Protein AF-A0A955X3J0-F1 (afdb_monomer)

Radius of gyration: 15.9 Å; Cα contacts (8 Å, |Δi|>4): 119; chains: 1; bounding box: 40×22×48 Å

Foldseek 3Di:
DDPLLVVLLVLLVVLLVVLLVLLCCQQPVVVVSCVVQVHDPDDSVVSNVSSVVSNVLSVVQNCCCVPPVFRVSVLVVLVVLLVVLVVVVVVDPGDPVSVVSNVVSVVSNVSNVVSGDDDDPDD

Mean predicted aligned error: 4.31 Å

Nearest PDB structures (foldseek):
  8qb8-assembly1_A  TM=3.572E-01  e=8.938E+00  Saccharomyces cerevisiae
  9k1d-assembly1_R  TM=2.359E-01  e=3.077E+00  Homo sapiens

pLDDT: mean 93.01, std 9.11, range [52.91, 98.56]

Structure (mmC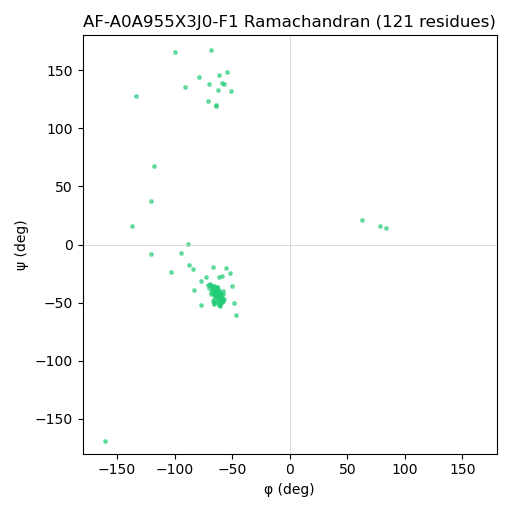IF, N/CA/C/O backbone):
data_AF-A0A955X3J0-F1
#
_entry.id   AF-A0A955X3J0-F1
#
loop_
_atom_site.group_PDB
_atom_site.id
_atom_site.type_symbol
_atom_site.label_atom_id
_atom_site.label_alt_id
_atom_site.label_comp_id
_atom_site.label_asym_id
_atom_site.label_entity_id
_atom_site.label_seq_id
_atom_site.pdbx_PDB_ins_code
_atom_site.Cartn_x
_atom_site.Cartn_y
_atom_site.Cartn_z
_atom_site.occupancy
_atom_site.B_iso_or_equiv
_atom_site.auth_seq_id
_atom_site.auth_comp_id
_atom_site.auth_asym_id
_atom_site.auth_atom_id
_atom_site.pdbx_PDB_model_num
ATOM 1 N N . MET A 1 1 ? -14.068 7.808 25.013 1.00 52.91 1 MET A N 1
ATOM 2 C CA . MET A 1 1 ? -13.523 7.457 23.679 1.00 52.91 1 MET A CA 1
ATOM 3 C C . MET A 1 1 ? -12.033 7.752 23.655 1.00 52.91 1 MET A C 1
ATOM 5 O O . MET A 1 1 ? -11.653 8.905 23.828 1.00 52.91 1 MET A O 1
ATOM 9 N N . GLY A 1 2 ? -11.196 6.717 23.538 1.00 66.88 2 GLY A N 1
ATOM 10 C CA . GLY A 1 2 ? -9.738 6.857 23.574 1.00 66.88 2 GLY A CA 1
ATOM 11 C C . GLY A 1 2 ? -9.219 7.734 22.433 1.00 66.88 2 GLY A C 1
ATOM 12 O O . GLY A 1 2 ? -9.776 7.730 21.337 1.00 66.88 2 GLY A O 1
ATOM 13 N N . ARG A 1 3 ? -8.147 8.489 22.695 1.00 66.88 3 ARG A N 1
ATOM 14 C CA . ARG A 1 3 ? -7.542 9.477 21.780 1.00 66.88 3 ARG A CA 1
ATOM 15 C C . ARG A 1 3 ? -7.235 8.909 20.375 1.00 66.88 3 ARG A C 1
ATOM 17 O O . ARG A 1 3 ? -7.238 9.666 19.412 1.00 66.88 3 ARG A O 1
ATOM 24 N N . PHE A 1 4 ? -7.051 7.591 20.264 1.00 77.88 4 PHE A N 1
ATOM 25 C CA . PHE A 1 4 ? -6.720 6.867 19.033 1.00 77.88 4 PHE A CA 1
ATOM 26 C C . PHE A 1 4 ? -7.913 6.499 18.141 1.00 77.88 4 PHE A C 1
ATOM 28 O O . PHE A 1 4 ? -7.718 6.324 16.944 1.00 77.88 4 PHE A O 1
ATOM 35 N N . GLU A 1 5 ? -9.146 6.439 18.659 1.00 79.88 5 GLU A N 1
ATOM 36 C CA . GLU A 1 5 ? -10.299 5.973 17.864 1.00 79.88 5 GLU A CA 1
ATOM 37 C C . GLU A 1 5 ? -10.575 6.895 16.669 1.00 79.88 5 GLU A C 1
ATOM 39 O O . GLU A 1 5 ? -10.847 6.448 15.557 1.00 79.88 5 GLU A O 1
ATOM 44 N N . ARG A 1 6 ? -10.399 8.206 16.880 1.00 86.94 6 ARG A N 1
ATOM 45 C CA . ARG A 1 6 ? -10.552 9.229 15.836 1.00 86.94 6 ARG A CA 1
ATOM 46 C C . ARG A 1 6 ? -9.490 9.140 14.737 1.00 86.94 6 ARG A C 1
ATOM 48 O O . ARG A 1 6 ? -9.714 9.672 13.657 1.00 86.94 6 ARG A O 1
ATOM 55 N N . LEU A 1 7 ? -8.358 8.483 14.996 1.00 93.75 7 LEU A N 1
ATOM 56 C CA . LEU A 1 7 ? -7.255 8.358 14.039 1.00 93.75 7 LEU A CA 1
ATOM 57 C C . LEU A 1 7 ? -7.414 7.155 13.105 1.00 93.75 7 LEU A C 1
ATOM 59 O O . LEU A 1 7 ? -6.790 7.124 12.051 1.00 93.75 7 LEU A O 1
ATOM 63 N N . ARG A 1 8 ? -8.267 6.185 13.448 1.00 94.69 8 ARG A N 1
ATOM 64 C CA . ARG A 1 8 ? -8.385 4.918 12.711 1.00 94.69 8 ARG A CA 1
ATOM 65 C C . ARG A 1 8 ? -8.916 5.120 11.301 1.00 94.69 8 ARG A C 1
ATOM 67 O O . ARG A 1 8 ? -8.288 4.694 10.342 1.00 94.69 8 ARG A O 1
ATOM 74 N N . ARG A 1 9 ? -10.038 5.831 11.172 1.00 95.56 9 ARG A N 1
ATOM 75 C CA . ARG A 1 9 ? -10.652 6.120 9.872 1.00 95.56 9 ARG A CA 1
ATOM 76 C C . ARG A 1 9 ? -9.745 6.931 8.941 1.00 95.56 9 ARG A C 1
ATOM 78 O O . ARG A 1 9 ? -9.547 6.474 7.819 1.00 95.56 9 ARG A O 1
ATOM 85 N N . PRO A 1 10 ? -9.169 8.083 9.350 1.00 97.31 10 PRO A N 1
ATOM 86 C CA . PRO A 1 10 ? -8.268 8.816 8.466 1.00 97.31 10 PRO A CA 1
ATOM 87 C C . PRO A 1 10 ? -7.016 8.001 8.133 1.00 97.31 10 PRO A C 1
ATOM 89 O O . PRO A 1 10 ? -6.580 8.030 6.990 1.00 97.31 10 PRO A O 1
ATOM 92 N N . PHE A 1 11 ? -6.477 7.218 9.073 1.00 97.75 11 PHE A N 1
ATOM 93 C CA . PHE A 1 11 ? -5.356 6.327 8.788 1.00 97.75 11 PHE A CA 1
ATOM 94 C C . PHE A 1 11 ? -5.712 5.282 7.721 1.00 97.75 11 PHE A C 1
ATOM 96 O O . PHE A 1 11 ? -5.016 5.177 6.714 1.00 97.75 11 PHE A O 1
ATOM 103 N N . VAL A 1 12 ? -6.825 4.563 7.892 1.00 97.69 12 VAL A N 1
ATOM 104 C CA . VAL A 1 12 ? -7.273 3.561 6.918 1.00 97.69 12 VAL A CA 1
ATOM 105 C C . VAL A 1 12 ? -7.547 4.199 5.556 1.00 97.69 12 VAL A C 1
ATOM 107 O O . VAL A 1 12 ? -7.142 3.638 4.543 1.00 97.69 12 VAL A O 1
ATOM 110 N N . ALA A 1 13 ? -8.154 5.389 5.523 1.00 98.12 13 ALA A N 1
ATOM 111 C CA . ALA A 1 13 ? -8.387 6.143 4.291 1.00 98.12 13 ALA A CA 1
ATOM 112 C C . ALA A 1 13 ? -7.081 6.544 3.586 1.00 98.12 13 ALA A C 1
ATOM 114 O O . ALA A 1 13 ? -6.987 6.449 2.366 1.00 98.12 13 ALA A O 1
ATOM 115 N N . LEU A 1 14 ? -6.061 6.975 4.332 1.00 98.38 14 LEU A N 1
ATOM 116 C CA . LEU A 1 14 ? -4.764 7.338 3.759 1.00 98.38 14 LEU A CA 1
ATOM 117 C C . LEU A 1 14 ? -4.045 6.120 3.179 1.00 98.38 14 LEU A C 1
ATOM 119 O O . LEU A 1 14 ? -3.501 6.199 2.079 1.00 98.38 14 LEU A O 1
ATOM 123 N N . VAL A 1 15 ? -4.090 4.983 3.877 1.00 98.38 15 VAL A N 1
ATOM 124 C CA . VAL A 1 15 ? -3.551 3.724 3.352 1.00 98.38 15 VAL A CA 1
ATOM 125 C C . VAL A 1 15 ? -4.332 3.299 2.097 1.00 98.38 15 VAL A C 1
ATOM 127 O O . VAL A 1 15 ? -3.681 2.982 1.099 1.00 98.38 15 VAL A O 1
ATOM 130 N N . ALA A 1 16 ? -5.678 3.404 2.117 1.00 98.31 16 ALA A N 1
ATOM 131 C CA . ALA A 1 16 ? -6.601 3.220 0.972 1.00 98.31 16 ALA A CA 1
ATOM 132 C C . ALA A 1 16 ? -6.124 3.964 -0.248 1.00 98.31 16 ALA A C 1
ATOM 134 O O . ALA A 1 16 ? -5.821 3.370 -1.283 1.00 98.31 16 ALA A O 1
ATOM 135 N N . LEU A 1 17 ? -6.023 5.274 -0.088 1.00 98.38 17 LEU A N 1
ATOM 136 C CA . LEU A 1 17 ? -5.689 6.179 -1.160 1.00 98.38 17 LEU A CA 1
ATOM 137 C C . LEU A 1 17 ? -4.281 5.919 -1.694 1.00 98.38 17 LEU A C 1
ATOM 139 O O . LEU A 1 17 ? -4.086 5.932 -2.904 1.00 98.38 17 LEU A O 1
ATOM 143 N N . HIS A 1 18 ? -3.319 5.629 -0.817 1.00 97.69 18 HIS A N 1
ATOM 144 C CA . HIS A 1 18 ? -1.967 5.274 -1.229 1.00 97.69 18 HIS A CA 1
ATOM 145 C C . HIS A 1 18 ? -1.950 4.004 -2.094 1.00 97.69 18 HIS A C 1
ATOM 147 O O . HIS A 1 18 ? -1.431 4.034 -3.209 1.00 97.69 18 HIS A O 1
ATOM 153 N N . SER A 1 19 ? -2.547 2.898 -1.627 1.00 98.12 19 SER A N 1
ATOM 154 C CA . SER A 1 19 ? -2.593 1.657 -2.416 1.00 98.12 19 SER A CA 1
ATOM 155 C C . SER A 1 19 ? -3.387 1.832 -3.707 1.00 98.12 19 SER A C 1
ATOM 157 O O . SER A 1 19 ? -2.989 1.296 -4.736 1.00 98.12 19 SER A O 1
ATOM 159 N N . PHE A 1 20 ? -4.467 2.612 -3.678 1.00 97.81 20 PHE A N 1
ATOM 160 C CA . PHE A 1 20 ? -5.249 2.917 -4.869 1.00 97.81 20 PHE A CA 1
ATOM 161 C C . PHE A 1 20 ? -4.434 3.725 -5.885 1.00 97.81 20 PHE A C 1
ATOM 163 O O . PHE A 1 20 ? -4.427 3.389 -7.063 1.00 97.81 20 PHE A O 1
ATOM 170 N N . GLY A 1 21 ? -3.685 4.737 -5.434 1.00 97.81 21 GLY A N 1
ATOM 171 C CA . GLY A 1 21 ? -2.800 5.542 -6.277 1.00 97.81 21 GLY A CA 1
ATOM 172 C C . GLY A 1 21 ? -1.706 4.712 -6.950 1.00 97.81 21 GLY A C 1
ATOM 173 O O . GLY A 1 21 ? -1.511 4.832 -8.158 1.00 97.81 21 GLY A O 1
ATOM 174 N N . VAL A 1 22 ? -1.056 3.810 -6.204 1.00 97.31 22 VAL A N 1
ATOM 175 C CA . VAL A 1 22 ? -0.093 2.846 -6.772 1.00 97.31 22 VAL A CA 1
ATOM 176 C C . VAL A 1 22 ? -0.777 1.940 -7.799 1.00 97.31 22 VAL A C 1
ATOM 178 O O . VAL A 1 22 ? -0.264 1.758 -8.902 1.00 97.31 22 VAL A O 1
ATOM 181 N N . GLY A 1 23 ? -1.968 1.425 -7.479 1.00 97.75 23 GLY A N 1
ATOM 182 C CA . GLY A 1 23 ? -2.756 0.597 -8.389 1.00 97.75 23 GLY A CA 1
ATOM 183 C C . GLY A 1 23 ? -3.093 1.304 -9.703 1.00 97.75 23 GLY A C 1
ATOM 184 O O . GLY A 1 23 ? -2.839 0.763 -10.778 1.00 97.75 23 GLY A O 1
ATOM 185 N N . LEU A 1 24 ? -3.595 2.540 -9.632 1.00 98.00 24 LEU A N 1
ATOM 186 C CA . LEU A 1 24 ? -3.904 3.355 -10.808 1.00 98.00 24 LEU A CA 1
ATOM 187 C C . LEU A 1 24 ? -2.659 3.640 -11.650 1.00 98.00 24 LEU A C 1
ATOM 189 O O . LEU A 1 24 ? -2.720 3.524 -12.874 1.00 98.00 24 LEU A O 1
ATOM 193 N N . ALA A 1 25 ? -1.535 3.976 -11.011 1.00 96.38 25 ALA A N 1
ATOM 194 C CA . ALA A 1 25 ? -0.280 4.211 -11.712 1.00 96.38 25 ALA A CA 1
ATOM 195 C C . ALA A 1 25 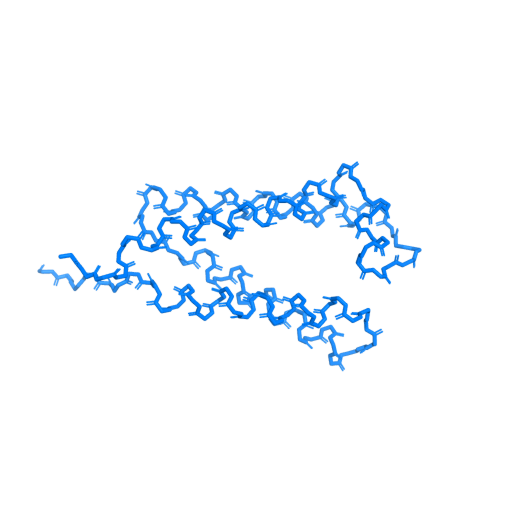? 0.174 2.962 -12.479 1.00 96.38 25 ALA A C 1
ATOM 197 O O . ALA A 1 25 ? 0.509 3.052 -13.654 1.00 96.38 25 ALA A O 1
ATOM 198 N N . LEU A 1 26 ? 0.117 1.782 -11.862 1.00 96.44 26 LEU A N 1
ATOM 199 C CA . LEU A 1 26 ? 0.528 0.536 -12.509 1.00 96.44 26 LEU A CA 1
ATOM 200 C C . LEU A 1 26 ? -0.434 0.078 -13.618 1.00 96.44 26 LEU A C 1
ATOM 202 O O . LEU A 1 26 ? 0.018 -0.453 -14.635 1.00 96.44 26 LEU A O 1
ATOM 206 N N . VAL A 1 27 ? -1.743 0.301 -13.465 1.00 97.44 27 VAL A N 1
ATOM 207 C CA . VAL A 1 27 ? -2.752 -0.085 -14.470 1.00 97.44 27 VAL A CA 1
ATOM 208 C C . VAL A 1 27 ? -2.772 0.875 -15.659 1.00 97.44 27 VAL A C 1
ATOM 210 O O . VAL A 1 27 ? -2.704 0.430 -16.805 1.00 97.44 27 VAL A O 1
ATOM 213 N N . PHE A 1 28 ? -2.877 2.180 -15.400 1.00 96.81 28 PHE A N 1
ATOM 214 C CA . PHE A 1 28 ? -3.164 3.188 -16.428 1.00 96.81 28 PHE A CA 1
ATOM 215 C C . PHE A 1 28 ? -1.937 3.988 -16.863 1.00 96.81 28 PHE A C 1
ATOM 217 O O . PHE A 1 28 ? -1.904 4.487 -17.984 1.00 96.81 28 PHE A O 1
ATOM 224 N N . ALA A 1 29 ? -0.915 4.081 -16.013 1.00 95.56 29 ALA A N 1
ATOM 225 C CA . ALA A 1 29 ? 0.333 4.784 -16.296 1.00 95.56 29 ALA A CA 1
ATOM 226 C C . ALA A 1 29 ? 1.541 3.834 -16.214 1.00 95.56 29 ALA A C 1
ATOM 228 O O . ALA A 1 29 ? 2.599 4.226 -15.731 1.00 95.56 29 ALA A O 1
ATOM 229 N N . THR A 1 30 ? 1.388 2.580 -16.670 1.00 94.69 30 THR A N 1
ATOM 230 C CA . THR A 1 30 ? 2.335 1.474 -16.424 1.00 94.69 30 THR A CA 1
ATOM 231 C C . THR A 1 30 ? 3.792 1.849 -16.700 1.00 94.69 30 THR A C 1
ATOM 233 O O . THR A 1 30 ? 4.637 1.658 -15.834 1.00 94.69 30 THR A O 1
ATOM 236 N N . SER A 1 31 ? 4.092 2.428 -17.869 1.00 93.19 31 SER A N 1
ATOM 237 C CA . SER A 1 31 ? 5.462 2.811 -18.244 1.00 93.19 31 SER A CA 1
ATOM 238 C C . SER A 1 31 ? 6.049 3.863 -17.304 1.00 93.19 31 SER A C 1
ATOM 240 O O . SER A 1 31 ? 7.206 3.762 -16.910 1.00 93.19 31 SER A O 1
ATOM 242 N N . TRP A 1 32 ? 5.243 4.852 -16.910 1.00 94.06 32 TRP A N 1
ATOM 243 C CA . TRP A 1 32 ? 5.653 5.860 -15.937 1.00 94.06 32 TRP A CA 1
ATOM 244 C C . TRP A 1 32 ? 5.819 5.253 -14.540 1.00 94.06 32 TRP A C 1
ATOM 246 O O . TRP A 1 32 ? 6.806 5.540 -13.874 1.00 94.06 32 TRP A O 1
ATOM 256 N N . GLY A 1 33 ? 4.895 4.389 -14.111 1.00 92.25 33 GLY A N 1
ATOM 257 C CA . GLY A 1 33 ? 4.934 3.737 -12.802 1.00 92.25 33 GLY A CA 1
ATOM 258 C C . GLY A 1 33 ? 6.149 2.825 -12.635 1.00 92.25 33 GLY A C 1
ATOM 259 O O . GLY A 1 33 ? 6.797 2.862 -11.592 1.00 92.25 33 GLY A O 1
ATOM 260 N N . LEU A 1 34 ? 6.500 2.064 -13.676 1.00 93.38 34 LEU A N 1
ATOM 261 C CA . LEU A 1 34 ? 7.723 1.260 -13.711 1.00 93.38 34 LEU A CA 1
ATOM 262 C C . LEU A 1 34 ? 8.972 2.148 -13.673 1.00 93.38 34 LEU A C 1
ATOM 264 O O . LEU A 1 34 ? 9.819 1.962 -12.803 1.00 93.38 34 LEU A O 1
ATOM 268 N N . ALA A 1 35 ? 9.046 3.178 -14.522 1.00 93.00 35 ALA A N 1
ATOM 269 C CA . ALA A 1 35 ? 10.188 4.093 -14.541 1.00 93.00 35 ALA A CA 1
ATOM 270 C C . ALA A 1 35 ? 10.377 4.828 -13.201 1.00 93.00 35 ALA A C 1
ATOM 272 O O . ALA A 1 35 ? 11.496 4.931 -12.703 1.00 93.00 35 ALA A O 1
ATOM 273 N N . PHE A 1 36 ? 9.287 5.288 -12.580 1.00 92.56 36 PHE A N 1
ATOM 274 C CA . PHE A 1 36 ? 9.301 5.869 -11.235 1.00 92.56 36 PHE A CA 1
ATOM 275 C C . PHE A 1 36 ? 9.790 4.854 -10.195 1.00 92.56 36 PHE A C 1
ATOM 277 O O . PHE A 1 36 ? 10.594 5.195 -9.333 1.00 92.56 36 PHE A O 1
ATOM 284 N N . GLY A 1 37 ? 9.347 3.601 -10.337 1.00 90.81 37 GLY A N 1
ATOM 285 C CA . GLY A 1 37 ? 9.807 2.413 -9.619 1.00 90.81 37 GLY A CA 1
ATOM 286 C C . GLY A 1 37 ? 11.313 2.129 -9.711 1.00 90.81 37 GLY A C 1
ATOM 287 O O . GLY A 1 37 ? 11.844 1.406 -8.870 1.00 90.81 37 GLY A O 1
ATOM 288 N N . GLY A 1 38 ? 11.995 2.691 -10.714 1.00 93.00 38 GLY A N 1
ATOM 289 C CA . GLY A 1 38 ? 13.370 2.349 -11.085 1.00 93.00 38 GLY A CA 1
ATOM 290 C C . GLY A 1 38 ? 13.482 1.047 -11.885 1.00 93.00 38 GLY A C 1
ATOM 291 O O . GLY A 1 38 ? 14.566 0.481 -11.979 1.00 93.00 38 GLY A O 1
ATOM 292 N N . PHE A 1 39 ? 12.364 0.571 -12.425 1.00 91.31 39 PHE A N 1
ATOM 293 C CA . PHE A 1 39 ? 12.229 -0.656 -13.200 1.00 91.31 39 PHE A CA 1
ATOM 294 C C . PHE A 1 39 ? 12.425 -0.359 -14.704 1.00 91.31 39 PHE A C 1
ATOM 296 O O . PHE A 1 39 ? 11.934 0.656 -15.214 1.00 91.31 39 PHE A O 1
ATOM 303 N N . THR A 1 40 ? 13.191 -1.209 -15.399 1.00 87.19 40 THR A N 1
ATOM 304 C CA . THR A 1 40 ? 13.440 -1.138 -16.848 1.00 87.19 40 THR A CA 1
ATOM 305 C C . THR A 1 40 ? 13.284 -2.502 -17.526 1.00 87.19 40 THR A C 1
ATOM 307 O O . THR A 1 40 ? 13.983 -3.452 -17.179 1.00 87.19 40 THR A O 1
ATOM 310 N N . GLY A 1 41 ? 12.470 -2.572 -18.585 1.00 79.88 41 GLY A N 1
ATOM 311 C CA . GLY A 1 41 ? 12.319 -3.784 -19.403 1.00 79.88 41 GLY A CA 1
ATOM 312 C C . GLY A 1 41 ? 11.323 -4.811 -18.856 1.00 79.88 41 GLY A C 1
ATOM 313 O O . GLY A 1 41 ? 11.322 -5.954 -19.303 1.00 79.88 41 GLY A O 1
ATOM 314 N N . GLU A 1 42 ? 10.481 -4.431 -17.898 1.00 79.81 42 GLU A N 1
ATOM 315 C CA . GLU A 1 42 ? 9.496 -5.316 -17.286 1.00 79.81 42 GLU A CA 1
ATOM 316 C C . GLU A 1 42 ? 8.267 -5.509 -18.168 1.00 79.81 42 GLU A C 1
ATOM 318 O O . GLU A 1 42 ? 7.757 -4.587 -18.811 1.00 79.81 42 GLU A O 1
ATOM 323 N N . GLU A 1 43 ? 7.739 -6.727 -18.113 1.00 87.62 43 GLU A N 1
ATOM 324 C CA . GLU A 1 43 ? 6.537 -7.124 -18.826 1.00 87.62 43 GLU A CA 1
ATOM 325 C C . GLU A 1 43 ? 5.301 -6.343 -18.331 1.00 87.62 43 GLU A C 1
ATOM 327 O O . GLU A 1 43 ? 4.896 -6.481 -17.165 1.00 87.62 43 GLU A O 1
ATOM 332 N N . PRO A 1 44 ? 4.627 -5.565 -19.205 1.00 90.00 44 PRO A N 1
ATOM 333 C CA . PRO A 1 44 ? 3.503 -4.713 -18.811 1.00 90.00 44 PRO A CA 1
ATOM 334 C C . PRO A 1 44 ? 2.336 -5.473 -18.176 1.00 90.00 44 PRO A C 1
ATOM 336 O O . PRO A 1 44 ? 1.587 -4.902 -17.381 1.00 90.00 44 PRO A O 1
ATOM 339 N N . PHE A 1 45 ? 2.162 -6.752 -18.523 1.00 93.69 45 PHE A N 1
ATOM 340 C CA . PHE A 1 45 ? 1.103 -7.594 -17.971 1.00 93.69 45 PHE A CA 1
ATOM 341 C C . PHE A 1 45 ? 1.218 -7.732 -16.448 1.00 93.69 45 PHE A C 1
ATOM 343 O O . PHE A 1 45 ? 0.250 -7.443 -15.746 1.00 93.69 45 PHE A O 1
ATOM 350 N N . PHE A 1 46 ? 2.395 -8.100 -15.927 1.00 93.19 46 PHE A N 1
ATOM 351 C CA . PHE A 1 46 ? 2.587 -8.305 -14.487 1.00 93.19 46 PHE A CA 1
ATOM 352 C C . PHE A 1 46 ? 2.481 -6.998 -13.706 1.00 93.19 46 PHE A C 1
ATOM 354 O O . PHE A 1 46 ? 1.886 -6.973 -12.629 1.00 93.19 46 PHE A O 1
ATOM 361 N N . ALA A 1 47 ? 2.979 -5.897 -14.271 1.00 94.31 47 ALA A N 1
ATOM 362 C CA . ALA A 1 47 ? 2.827 -4.576 -13.674 1.00 94.31 47 ALA A CA 1
ATOM 363 C C . ALA A 1 47 ? 1.343 -4.196 -13.535 1.00 94.31 47 ALA A C 1
ATOM 365 O O . ALA A 1 47 ? 0.880 -3.869 -12.442 1.00 94.31 47 ALA A O 1
ATOM 366 N N . ARG A 1 48 ? 0.558 -4.325 -14.614 1.00 97.06 48 ARG A N 1
ATOM 367 C CA . ARG A 1 48 ? -0.889 -4.055 -14.586 1.00 97.06 48 ARG A CA 1
ATOM 368 C C . ARG A 1 48 ? -1.635 -5.008 -13.657 1.00 97.06 48 ARG A C 1
ATOM 370 O O . ARG A 1 48 ? -2.517 -4.563 -12.930 1.00 97.06 48 ARG A O 1
ATOM 377 N N . GLN A 1 49 ? -1.269 -6.289 -13.640 1.00 97.38 49 GLN A N 1
ATOM 378 C CA . GLN A 1 49 ? -1.837 -7.282 -12.729 1.00 97.38 49 GLN A CA 1
ATOM 379 C C . GLN A 1 49 ? -1.584 -6.901 -11.263 1.00 97.38 49 GLN A C 1
ATOM 381 O O . GLN A 1 49 ? -2.521 -6.890 -10.464 1.00 97.38 49 GLN A O 1
ATOM 386 N N . GLY A 1 50 ? -0.349 -6.528 -10.916 1.00 95.88 50 GLY A N 1
ATOM 387 C CA . GLY A 1 50 ? -0.007 -5.995 -9.596 1.00 95.88 50 GLY A CA 1
ATOM 388 C C . GLY A 1 50 ? -0.823 -4.747 -9.257 1.00 95.88 50 GLY A C 1
ATOM 389 O O . GLY A 1 50 ? -1.345 -4.622 -8.150 1.00 95.88 50 GLY A O 1
ATOM 390 N N . GLY A 1 51 ? -1.033 -3.869 -10.239 1.00 97.69 51 GLY A N 1
ATOM 391 C CA . GLY A 1 51 ? -1.901 -2.707 -10.098 1.00 97.69 51 GLY A CA 1
ATOM 392 C C . GLY A 1 51 ? -3.358 -3.062 -9.778 1.00 97.69 51 GLY A C 1
ATOM 393 O O . GLY A 1 51 ? -3.930 -2.510 -8.840 1.00 97.69 51 GLY A O 1
ATOM 394 N N . VAL A 1 52 ? -3.947 -4.034 -10.483 1.00 98.38 52 VAL A N 1
ATOM 395 C CA . VAL A 1 52 ? -5.301 -4.541 -10.185 1.00 98.38 52 VAL A CA 1
ATOM 396 C C . VAL A 1 52 ? -5.372 -5.116 -8.770 1.00 98.38 52 VAL A C 1
ATOM 398 O O . VAL A 1 52 ? -6.316 -4.814 -8.039 1.00 98.38 52 VAL A O 1
ATOM 401 N N . PHE A 1 53 ? -4.364 -5.881 -8.338 1.00 98.00 53 PHE A N 1
ATOM 402 C CA . PHE A 1 53 ? -4.309 -6.378 -6.962 1.00 98.00 53 PHE A CA 1
ATOM 403 C C . PHE A 1 53 ? -4.271 -5.244 -5.938 1.00 98.00 53 PHE A C 1
ATOM 405 O O . PHE A 1 53 ? -5.007 -5.311 -4.956 1.00 98.00 53 PHE A O 1
ATOM 412 N N . HIS A 1 54 ? -3.504 -4.179 -6.184 1.00 98.25 54 HIS A N 1
ATOM 413 C CA . HIS A 1 54 ? -3.485 -2.990 -5.330 1.00 98.25 54 HIS A CA 1
ATOM 414 C C . HIS A 1 54 ? -4.870 -2.339 -5.183 1.00 98.25 54 HIS A C 1
ATOM 416 O O . HIS A 1 54 ? -5.265 -1.993 -4.068 1.00 98.25 54 HIS A O 1
ATOM 422 N N . LEU A 1 55 ? -5.636 -2.223 -6.274 1.00 98.50 55 LEU A N 1
ATOM 423 C CA . LEU A 1 55 ? -7.006 -1.692 -6.242 1.00 98.50 55 LEU A CA 1
ATOM 424 C C . LEU A 1 55 ? -7.955 -2.601 -5.444 1.00 98.50 55 LEU A C 1
ATOM 426 O O . LEU A 1 55 ? -8.779 -2.118 -4.661 1.00 98.50 55 LEU A O 1
ATOM 430 N N . LEU A 1 56 ? -7.822 -3.921 -5.610 1.00 98.56 56 LEU A N 1
ATOM 431 C CA . LEU A 1 56 ? -8.631 -4.906 -4.891 1.00 98.56 56 LEU A CA 1
ATOM 432 C C . LEU A 1 56 ? -8.346 -4.879 -3.389 1.00 98.56 56 LEU A C 1
ATOM 434 O O . LEU A 1 56 ? -9.283 -4.763 -2.598 1.00 98.56 56 LEU A O 1
ATOM 438 N N . VAL A 1 57 ? -7.074 -4.930 -2.979 1.00 98.00 57 VAL A N 1
ATOM 439 C CA . VAL A 1 57 ? -6.727 -4.901 -1.549 1.00 98.00 57 VAL A CA 1
ATOM 440 C C . VAL A 1 57 ? -7.095 -3.566 -0.910 1.00 98.00 57 VAL A C 1
ATOM 442 O O . VAL A 1 57 ? -7.578 -3.569 0.221 1.00 98.00 57 VAL A O 1
ATOM 445 N N . ALA A 1 58 ? -6.955 -2.452 -1.644 1.00 98.31 58 ALA A N 1
ATOM 446 C CA . ALA A 1 58 ? -7.376 -1.131 -1.185 1.00 98.31 58 ALA A CA 1
ATOM 447 C C . ALA A 1 58 ? -8.866 -1.085 -0.847 1.00 98.31 58 ALA A C 1
ATOM 449 O O . ALA A 1 58 ? -9.278 -0.617 0.216 1.00 98.31 58 ALA A O 1
ATOM 450 N N . THR A 1 59 ? -9.668 -1.646 -1.746 1.00 98.44 59 THR A N 1
ATOM 451 C CA . THR A 1 59 ? -11.111 -1.766 -1.560 1.00 98.44 59 THR A CA 1
ATOM 452 C C . THR A 1 59 ? -11.438 -2.690 -0.389 1.00 98.44 59 THR A C 1
ATOM 454 O O . THR A 1 59 ? -12.282 -2.357 0.440 1.00 98.44 59 THR A O 1
ATOM 457 N N . ALA A 1 60 ? -10.752 -3.829 -0.283 1.00 98.19 60 ALA A N 1
ATOM 458 C CA . ALA A 1 60 ? -11.029 -4.843 0.725 1.00 98.19 60 ALA A CA 1
ATOM 459 C C . ALA A 1 60 ? -10.834 -4.329 2.158 1.00 98.19 60 ALA A C 1
ATOM 461 O O . ALA A 1 60 ? -11.745 -4.487 2.971 1.00 98.19 60 ALA A O 1
ATOM 462 N N . TYR A 1 61 ? -9.717 -3.663 2.479 1.00 96.81 61 TYR A N 1
ATOM 463 C CA . TYR A 1 61 ? -9.571 -3.123 3.835 1.00 96.81 61 TYR A CA 1
ATOM 464 C C . TYR A 1 61 ? -10.465 -1.905 4.097 1.00 96.81 61 TYR A C 1
ATOM 466 O O . TYR A 1 61 ? -10.864 -1.698 5.241 1.00 96.81 61 TYR A O 1
ATOM 474 N N . TRP A 1 62 ? -10.819 -1.107 3.080 1.00 98.06 62 TRP A N 1
ATOM 475 C CA . TRP A 1 62 ? -11.770 -0.005 3.269 1.00 98.06 62 TRP A CA 1
ATOM 476 C C . TRP A 1 62 ? -13.158 -0.548 3.621 1.00 98.06 62 TRP A C 1
ATOM 478 O O . TRP A 1 62 ? -13.777 -0.113 4.590 1.00 98.06 62 TRP A O 1
ATOM 488 N N . VAL A 1 63 ? -13.615 -1.559 2.877 1.00 98.38 63 VAL A N 1
ATOM 489 C CA . VAL A 1 63 ? -14.889 -2.241 3.124 1.00 98.38 63 VAL A CA 1
ATOM 490 C C . VAL A 1 63 ? -14.882 -2.969 4.468 1.00 98.38 63 VAL A C 1
ATOM 492 O O . VAL A 1 63 ? -15.866 -2.872 5.200 1.00 98.38 63 VAL A O 1
ATOM 495 N N . GLU A 1 64 ? -13.798 -3.669 4.820 1.00 97.31 64 GLU A N 1
ATOM 496 C CA . GLU A 1 64 ? -13.649 -4.306 6.136 1.00 97.31 64 GLU A CA 1
ATOM 497 C C . GLU A 1 64 ? -13.789 -3.275 7.264 1.00 97.31 64 GLU A C 1
ATOM 499 O O . GLU A 1 64 ? -14.526 -3.497 8.230 1.00 97.31 64 GLU A O 1
ATOM 504 N N . PHE A 1 65 ? -13.110 -2.137 7.129 1.00 96.44 65 PHE A N 1
ATOM 505 C CA . PHE A 1 65 ? -13.124 -1.091 8.137 1.00 96.44 65 PHE A CA 1
ATOM 506 C C . PHE A 1 65 ? -14.502 -0.440 8.277 1.00 96.44 65 PHE A C 1
ATOM 508 O O . PHE A 1 65 ? -15.006 -0.335 9.392 1.00 96.44 65 PHE A O 1
ATOM 515 N N . GLU A 1 66 ? -15.146 -0.045 7.179 1.00 96.31 66 GLU A N 1
ATOM 516 C CA . GLU A 1 66 ? -16.455 0.618 7.245 1.00 96.31 66 GLU A CA 1
ATOM 517 C C . GLU A 1 66 ? -17.568 -0.337 7.710 1.00 96.31 66 GLU A C 1
ATOM 519 O O . GLU A 1 66 ? -18.476 0.087 8.422 1.00 96.31 66 GLU A O 1
ATOM 524 N N . ARG A 1 67 ? -17.507 -1.634 7.362 1.00 96.06 67 ARG A N 1
ATOM 525 C CA . ARG A 1 67 ? -18.542 -2.610 7.760 1.00 96.06 67 ARG A CA 1
ATOM 526 C C . ARG A 1 67 ? -18.349 -3.182 9.158 1.00 96.06 67 ARG A C 1
ATOM 528 O O . ARG A 1 67 ? -19.333 -3.416 9.854 1.00 96.06 67 ARG A O 1
ATOM 535 N N . TYR A 1 68 ? -17.108 -3.457 9.550 1.00 94.50 68 TYR A N 1
ATOM 536 C CA . TYR A 1 68 ? -16.812 -4.213 10.771 1.00 94.50 68 TYR A CA 1
ATOM 537 C C . TYR A 1 68 ? -15.963 -3.433 11.774 1.00 94.50 68 TYR A C 1
ATOM 539 O O . TYR A 1 68 ? -15.748 -3.907 12.889 1.00 94.50 68 TYR A O 1
ATOM 547 N N . GLY A 1 69 ? -15.441 -2.261 11.402 1.00 93.19 69 GLY A N 1
ATOM 548 C CA . GLY A 1 69 ? -14.501 -1.512 12.232 1.00 93.19 69 GLY A CA 1
ATOM 549 C C . GLY A 1 69 ? -13.197 -2.269 12.476 1.00 93.19 69 GLY A C 1
ATOM 550 O O . GLY A 1 69 ? -12.516 -1.980 13.460 1.00 93.19 69 GLY A O 1
ATOM 551 N N . ARG A 1 70 ? -12.856 -3.252 11.632 1.00 94.25 70 ARG A N 1
ATOM 552 C CA . ARG A 1 70 ? -11.656 -4.097 11.743 1.00 94.25 70 ARG A CA 1
ATOM 553 C C . ARG A 1 70 ? -10.558 -3.605 10.801 1.00 94.25 70 ARG A C 1
ATOM 555 O O . ARG A 1 70 ? -10.786 -2.738 9.966 1.00 94.25 70 ARG A O 1
ATOM 562 N N . MET A 1 71 ? -9.343 -4.092 11.029 1.00 96.69 71 MET A N 1
ATOM 563 C CA . MET A 1 71 ? -8.145 -3.741 10.253 1.00 96.69 71 MET A CA 1
ATOM 564 C C . MET A 1 71 ? -7.301 -4.991 9.957 1.00 96.69 71 MET A C 1
ATOM 566 O O . MET A 1 71 ? -6.112 -4.880 9.663 1.00 96.69 71 MET A O 1
ATOM 570 N N . ASP A 1 72 ? -7.876 -6.186 10.112 1.00 96.31 72 ASP A N 1
ATOM 571 C CA . ASP A 1 72 ? -7.123 -7.438 10.048 1.00 96.31 72 ASP A CA 1
ATOM 572 C C . ASP A 1 72 ? -6.654 -7.717 8.614 1.00 96.31 72 ASP A C 1
ATOM 574 O O . ASP A 1 72 ? -5.510 -8.129 8.420 1.00 96.31 72 ASP A O 1
ATOM 578 N N . PHE A 1 73 ? -7.473 -7.400 7.605 1.00 97.12 73 PHE A N 1
ATOM 579 C CA . PHE A 1 73 ? -7.080 -7.539 6.205 1.00 97.12 73 PHE A CA 1
ATOM 580 C C . PHE A 1 73 ? -5.943 -6.580 5.828 1.00 97.12 73 PHE A C 1
ATOM 582 O O . PHE A 1 73 ? -4.996 -6.974 5.149 1.00 97.12 73 PHE A O 1
ATOM 589 N N . MET A 1 74 ? -5.989 -5.331 6.308 1.00 97.75 74 MET A N 1
ATOM 590 C CA . MET A 1 74 ? -4.898 -4.367 6.107 1.00 97.75 74 MET A CA 1
ATOM 591 C C . MET A 1 74 ? -3.595 -4.857 6.737 1.00 97.75 74 MET A C 1
ATOM 593 O O . MET A 1 74 ? -2.549 -4.793 6.096 1.00 97.75 74 MET A O 1
ATOM 597 N N . ILE A 1 75 ? -3.659 -5.347 7.977 1.00 98.38 75 ILE A N 1
ATOM 598 C CA . ILE A 1 75 ? -2.497 -5.876 8.698 1.00 98.38 75 ILE A CA 1
ATOM 599 C C . ILE A 1 75 ? -1.902 -7.064 7.938 1.00 98.38 75 ILE A C 1
ATOM 601 O O . ILE A 1 75 ? -0.692 -7.100 7.727 1.00 98.38 75 ILE A O 1
ATOM 605 N N . LEU A 1 76 ? -2.738 -7.997 7.473 1.00 98.31 76 LEU A N 1
ATOM 606 C CA . LEU A 1 7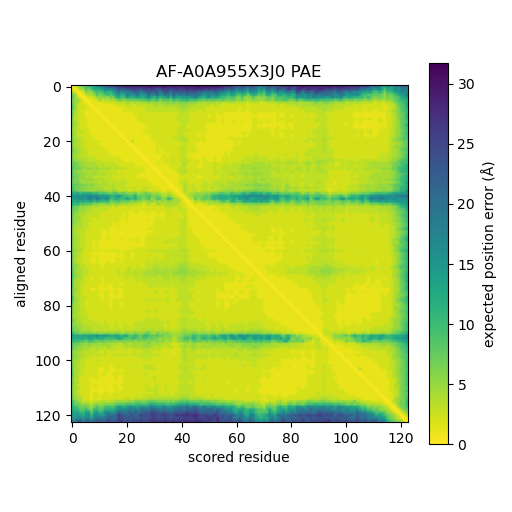6 ? -2.289 -9.139 6.679 1.00 98.31 76 LEU A CA 1
ATOM 607 C C . LEU A 1 76 ? -1.613 -8.690 5.377 1.00 98.31 76 LEU A C 1
ATOM 609 O O . LEU A 1 76 ? -0.499 -9.121 5.085 1.00 98.31 76 LEU A O 1
ATOM 613 N N . ALA A 1 77 ? -2.257 -7.801 4.618 1.00 98.00 77 ALA A N 1
ATOM 614 C CA . ALA A 1 77 ? -1.740 -7.320 3.341 1.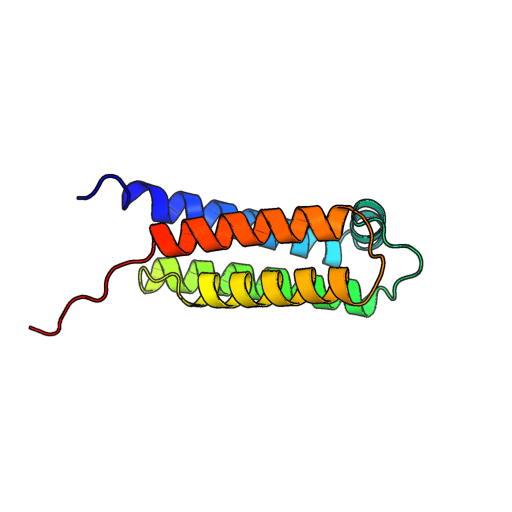00 98.00 77 ALA A CA 1
ATOM 615 C C . ALA A 1 77 ? -0.412 -6.564 3.504 1.00 98.00 77 ALA A C 1
ATOM 617 O O . ALA A 1 77 ? 0.543 -6.833 2.777 1.00 98.00 77 ALA A O 1
ATOM 618 N N . LYS A 1 78 ? -0.321 -5.654 4.483 1.00 98.12 78 LYS A N 1
ATOM 619 C CA . LYS A 1 78 ? 0.914 -4.910 4.770 1.00 98.12 78 LYS A CA 1
ATOM 620 C C . LYS A 1 78 ? 2.015 -5.818 5.309 1.00 98.12 78 LYS A C 1
ATOM 622 O O . LYS A 1 78 ? 3.160 -5.672 4.902 1.00 98.12 78 LYS A O 1
ATOM 627 N N . GLY A 1 79 ? 1.676 -6.796 6.148 1.00 98.44 79 GLY A N 1
ATOM 628 C CA . GLY A 1 79 ? 2.613 -7.826 6.598 1.00 98.44 79 GLY A CA 1
ATOM 629 C C . GLY A 1 79 ? 3.200 -8.627 5.438 1.00 98.44 79 GLY A C 1
ATOM 630 O O . GLY A 1 79 ? 4.418 -8.743 5.329 1.00 98.44 79 GLY A O 1
ATOM 631 N N . ALA A 1 80 ? 2.348 -9.118 4.535 1.00 98.50 80 ALA A N 1
ATOM 632 C CA . ALA A 1 80 ? 2.785 -9.852 3.351 1.00 98.50 80 ALA A CA 1
ATOM 633 C C . ALA A 1 80 ? 3.666 -8.990 2.429 1.00 98.50 80 ALA A C 1
ATOM 635 O O . ALA A 1 80 ? 4.702 -9.464 1.966 1.00 98.50 80 ALA A O 1
ATOM 636 N N . ALA A 1 81 ? 3.298 -7.721 2.218 1.00 97.81 81 ALA A N 1
ATOM 637 C CA . ALA A 1 81 ? 4.088 -6.780 1.427 1.00 97.81 81 ALA A CA 1
ATOM 638 C C . ALA A 1 81 ? 5.481 -6.550 2.031 1.00 97.81 81 ALA A C 1
ATOM 640 O O . ALA A 1 81 ? 6.477 -6.680 1.326 1.00 97.81 81 ALA A O 1
ATOM 641 N N . VAL A 1 82 ? 5.575 -6.296 3.341 1.00 98.38 82 VAL A N 1
ATOM 642 C CA . VAL A 1 82 ? 6.865 -6.125 4.032 1.00 98.38 82 VAL A CA 1
ATOM 643 C C . VAL A 1 82 ? 7.739 -7.366 3.876 1.00 98.38 82 VAL A C 1
ATOM 645 O O . VAL A 1 82 ? 8.901 -7.241 3.498 1.00 98.38 82 VAL A O 1
ATOM 648 N N . VAL A 1 83 ? 7.193 -8.563 4.115 1.00 98.31 83 VAL A N 1
ATOM 649 C CA . VAL A 1 83 ? 7.945 -9.819 3.955 1.00 98.31 83 VAL A CA 1
ATOM 650 C C . VAL A 1 83 ? 8.444 -9.979 2.519 1.00 98.31 83 VAL A C 1
ATOM 652 O O . VAL A 1 83 ? 9.618 -10.276 2.312 1.00 98.31 83 VAL A O 1
ATOM 655 N N . PHE A 1 84 ? 7.585 -9.738 1.528 1.00 97.38 84 PHE A N 1
ATOM 656 C CA . PHE A 1 84 ? 7.948 -9.831 0.116 1.00 97.38 84 PHE A CA 1
ATOM 657 C C . PHE A 1 84 ? 9.043 -8.829 -0.281 1.00 97.38 84 PHE A C 1
ATOM 659 O O . PHE A 1 84 ? 10.007 -9.196 -0.955 1.00 97.38 84 PHE A O 1
ATOM 666 N N . LEU A 1 85 ? 8.929 -7.573 0.154 1.00 97.00 85 LEU A N 1
ATOM 667 C CA . LEU A 1 85 ? 9.889 -6.518 -0.171 1.00 97.00 85 LEU A CA 1
ATOM 668 C C . LEU A 1 85 ? 11.245 -6.767 0.503 1.00 97.00 85 LEU A C 1
ATOM 670 O O . LEU A 1 85 ? 12.282 -6.627 -0.141 1.00 97.00 85 LEU A O 1
ATOM 674 N N . LEU A 1 86 ? 11.252 -7.210 1.764 1.00 96.88 86 LEU A N 1
ATOM 675 C CA . LEU A 1 86 ? 12.484 -7.595 2.459 1.00 96.88 86 LEU A CA 1
ATOM 676 C C . LEU A 1 86 ? 13.142 -8.821 1.816 1.00 96.88 86 LEU A C 1
ATOM 678 O O . LEU A 1 86 ? 14.357 -8.828 1.633 1.00 96.88 86 LEU A O 1
ATOM 682 N N . ALA A 1 87 ? 12.359 -9.828 1.417 1.00 97.12 87 ALA A N 1
ATOM 683 C CA . ALA A 1 87 ? 12.879 -10.973 0.673 1.00 97.12 87 ALA A CA 1
ATOM 684 C C . ALA A 1 87 ? 13.481 -10.538 -0.674 1.00 97.12 87 ALA A C 1
ATOM 686 O O . ALA A 1 87 ? 14.562 -10.989 -1.037 1.00 97.12 87 ALA A O 1
ATOM 687 N N . SER A 1 88 ? 12.833 -9.605 -1.377 1.00 95.25 88 SER A N 1
ATOM 688 C CA . SER A 1 88 ? 13.335 -9.054 -2.643 1.00 95.25 88 SER A CA 1
ATOM 689 C C . SER A 1 88 ? 14.667 -8.316 -2.473 1.00 95.25 88 SER A C 1
ATOM 691 O O . SER A 1 88 ? 15.549 -8.444 -3.317 1.00 95.25 88 SER A O 1
ATOM 693 N N . LEU A 1 89 ? 14.842 -7.582 -1.367 1.00 95.44 89 LEU A N 1
ATOM 694 C CA . LEU A 1 89 ? 16.112 -6.932 -1.017 1.00 95.44 89 LEU A CA 1
ATOM 695 C C . LEU A 1 89 ? 17.204 -7.934 -0.628 1.00 95.44 89 LEU A C 1
ATOM 697 O O . LEU A 1 89 ? 18.374 -7.690 -0.893 1.00 95.44 89 LEU A O 1
ATOM 701 N N . ALA A 1 90 ? 16.843 -9.041 0.024 1.00 95.75 90 ALA A N 1
ATOM 702 C CA . ALA A 1 90 ? 17.805 -10.054 0.454 1.00 95.75 90 ALA A CA 1
ATOM 703 C C . ALA A 1 90 ? 18.281 -10.954 -0.699 1.00 95.75 90 ALA A C 1
ATOM 705 O O . ALA A 1 90 ? 19.410 -11.437 -0.678 1.00 95.75 90 ALA A O 1
ATOM 706 N N . LEU A 1 91 ? 17.416 -11.201 -1.687 1.00 95.19 91 LEU A N 1
ATOM 707 C CA . LEU A 1 91 ? 17.671 -12.124 -2.797 1.00 95.19 91 LEU A CA 1
ATOM 708 C C . LEU A 1 91 ? 18.241 -11.443 -4.048 1.00 95.19 91 LEU A C 1
ATOM 710 O O . LEU A 1 91 ? 18.613 -12.133 -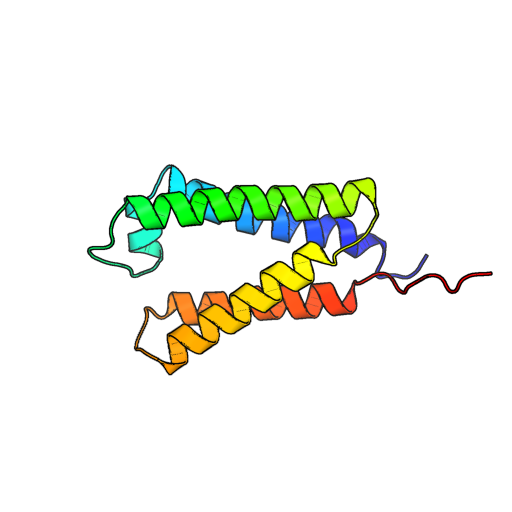4.996 1.00 95.19 91 LEU A O 1
ATOM 714 N N . GLY A 1 92 ? 18.312 -10.113 -4.079 1.00 91.00 92 GLY A N 1
ATOM 715 C CA . GLY A 1 92 ? 18.777 -9.379 -5.248 1.00 91.00 92 GLY A CA 1
ATOM 716 C C . GLY A 1 92 ? 19.215 -7.955 -4.935 1.00 91.00 92 GLY A C 1
ATOM 717 O O . GLY A 1 92 ? 19.344 -7.557 -3.783 1.00 91.00 92 GLY A O 1
ATOM 718 N N . ALA A 1 93 ? 19.431 -7.175 -5.990 1.00 83.75 93 ALA A N 1
ATOM 719 C CA . ALA A 1 93 ? 19.741 -5.751 -5.907 1.00 83.75 93 ALA A CA 1
ATOM 720 C C . ALA A 1 93 ? 18.636 -4.943 -6.608 1.00 83.75 93 ALA A C 1
ATOM 722 O O . ALA A 1 93 ? 18.865 -4.408 -7.695 1.00 83.75 93 ALA A O 1
ATOM 723 N N . PRO A 1 94 ? 17.406 -4.915 -6.055 1.00 89.19 94 PRO A N 1
ATOM 724 C CA . PRO A 1 94 ? 16.318 -4.171 -6.668 1.00 89.19 94 PRO A CA 1
ATOM 725 C C . PRO A 1 94 ? 16.570 -2.655 -6.583 1.00 89.19 94 PRO A C 1
ATOM 727 O O . PRO A 1 94 ? 17.427 -2.204 -5.813 1.00 89.19 94 PRO A O 1
ATOM 730 N N . PRO A 1 95 ? 15.796 -1.841 -7.321 1.00 93.44 95 PRO A N 1
ATOM 731 C CA . PRO A 1 95 ? 15.868 -0.389 -7.212 1.00 93.44 95 PRO A CA 1
ATOM 732 C C . PRO A 1 95 ? 15.682 0.104 -5.770 1.00 93.44 95 PRO A C 1
ATOM 734 O O . PRO A 1 95 ? 14.902 -0.466 -5.005 1.00 93.44 95 PRO A O 1
ATOM 737 N N . LEU A 1 96 ? 16.327 1.224 -5.416 1.00 92.00 96 LEU A N 1
ATOM 738 C CA . LEU A 1 96 ? 16.240 1.847 -4.081 1.00 92.00 96 LEU A CA 1
ATOM 739 C C . LEU A 1 96 ? 14.792 2.026 -3.602 1.00 92.00 96 LEU A C 1
ATOM 741 O O . LEU A 1 96 ? 14.500 1.878 -2.412 1.00 92.00 96 LEU A O 1
ATOM 745 N N . LEU A 1 97 ? 13.880 2.332 -4.529 1.00 94.25 97 LEU A N 1
ATOM 746 C CA . LEU A 1 97 ? 12.479 2.565 -4.212 1.00 94.25 97 LEU A CA 1
ATOM 747 C C . LEU A 1 97 ? 11.805 1.328 -3.600 1.00 94.25 97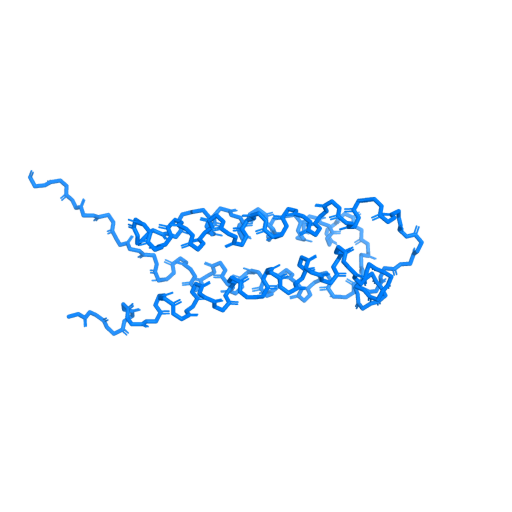 LEU A C 1
ATOM 749 O O . LEU A 1 97 ? 10.943 1.500 -2.750 1.00 94.25 97 LEU A O 1
ATOM 753 N N . VAL A 1 98 ? 12.259 0.107 -3.907 1.00 95.00 98 VAL A N 1
ATOM 754 C CA . VAL A 1 98 ? 11.786 -1.125 -3.246 1.00 95.00 98 VAL A CA 1
ATOM 755 C C . VAL A 1 98 ? 12.102 -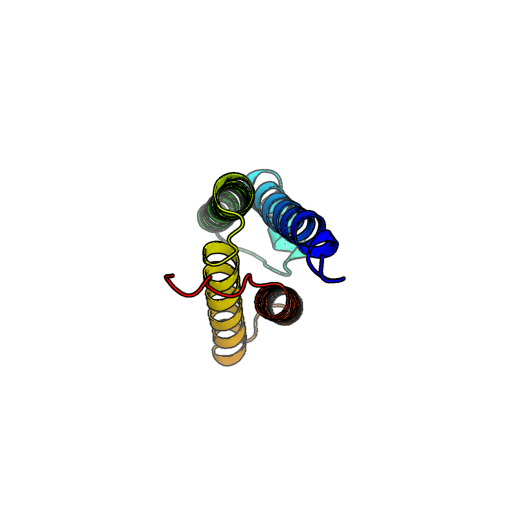1.106 -1.747 1.00 95.00 98 VAL A C 1
ATOM 757 O O . VAL A 1 98 ? 11.254 -1.467 -0.930 1.00 95.00 98 VAL A O 1
ATOM 760 N N . GLY A 1 99 ? 13.283 -0.616 -1.360 1.00 95.19 99 GLY A N 1
ATOM 761 C CA . GLY A 1 99 ? 13.654 -0.434 0.046 1.00 95.19 99 GLY A CA 1
ATOM 762 C C . GLY A 1 99 ? 12.823 0.63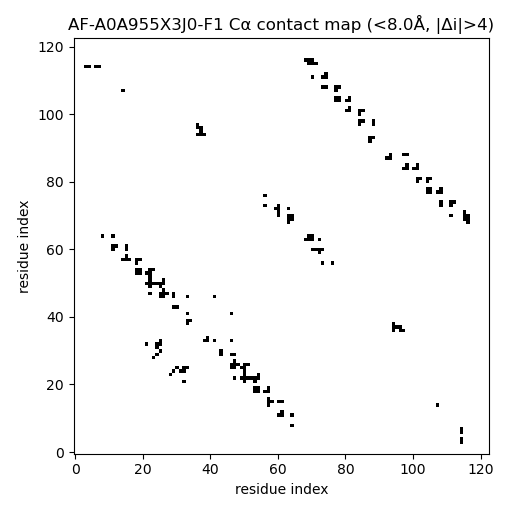6 0.750 1.00 95.19 99 GLY A C 1
ATOM 763 O O . GLY A 1 99 ? 12.351 0.426 1.868 1.00 95.19 99 GLY A O 1
ATOM 764 N N . LEU A 1 100 ? 12.571 1.758 0.074 1.00 96.19 100 LEU A N 1
ATOM 765 C CA . LEU A 1 100 ? 11.691 2.806 0.596 1.00 96.19 100 LEU A CA 1
ATOM 766 C C . LEU A 1 100 ? 10.240 2.320 0.728 1.00 96.19 100 LEU A C 1
ATOM 768 O O . LEU A 1 100 ? 9.579 2.642 1.715 1.00 96.19 100 LEU A O 1
ATOM 772 N N . SER A 1 101 ? 9.759 1.497 -0.207 1.00 96.62 101 SER A N 1
ATOM 773 C CA . SER A 1 101 ? 8.456 0.837 -0.115 1.00 96.62 101 SER A CA 1
ATOM 774 C C . SER A 1 101 ? 8.389 -0.109 1.082 1.00 96.62 101 SER A C 1
ATOM 776 O O . SER A 1 101 ? 7.401 -0.069 1.810 1.00 96.62 101 SER A O 1
ATOM 778 N N . ALA A 1 102 ? 9.443 -0.892 1.351 1.00 97.38 102 ALA A N 1
ATOM 779 C CA . ALA A 1 102 ? 9.491 -1.781 2.516 1.00 97.38 102 ALA A CA 1
ATOM 780 C C . ALA A 1 102 ? 9.352 -0.997 3.830 1.00 97.38 102 ALA A C 1
ATOM 782 O O . ALA A 1 102 ? 8.585 -1.383 4.713 1.00 97.38 102 ALA A O 1
ATOM 783 N N . LEU A 1 103 ? 10.050 0.139 3.940 1.00 97.81 103 LEU A N 1
ATOM 784 C CA . LEU A 1 103 ? 9.942 1.040 5.089 1.00 97.81 103 LEU A CA 1
ATOM 785 C C . LEU A 1 103 ? 8.549 1.671 5.196 1.00 97.81 103 LEU A C 1
ATOM 787 O O . LEU A 1 103 ? 7.982 1.718 6.288 1.00 97.81 103 LEU A O 1
ATOM 791 N N . GLY A 1 104 ? 7.987 2.131 4.077 1.00 97.94 104 GLY A N 1
ATOM 792 C CA . GLY A 1 104 ? 6.649 2.716 4.026 1.00 97.94 104 GLY A CA 1
ATOM 793 C C . GLY A 1 104 ? 5.565 1.731 4.465 1.00 97.94 104 GLY A C 1
ATOM 794 O O . GLY A 1 104 ? 4.775 2.041 5.359 1.00 97.94 104 GLY A O 1
ATOM 795 N N . ASP A 1 105 ? 5.558 0.523 3.900 1.00 98.25 105 ASP A N 1
ATOM 796 C CA . ASP A 1 105 ? 4.610 -0.529 4.275 1.00 98.25 105 ASP A CA 1
ATOM 797 C C . ASP A 1 105 ? 4.834 -1.021 5.709 1.00 98.25 105 ASP A C 1
ATOM 799 O O . ASP A 1 105 ? 3.861 -1.263 6.428 1.00 98.25 105 ASP A O 1
ATOM 803 N N . GLY A 1 106 ? 6.087 -1.083 6.169 1.00 98.31 106 GLY A N 1
ATOM 804 C CA . GLY A 1 106 ? 6.431 -1.391 7.557 1.00 98.31 106 GLY A CA 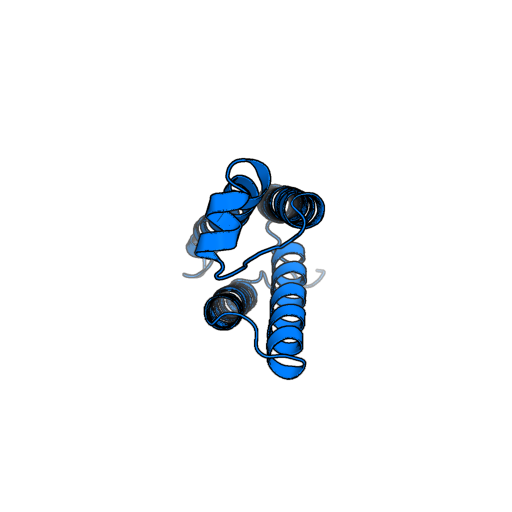1
ATOM 805 C C . GLY A 1 106 ? 5.880 -0.358 8.538 1.00 98.31 106 GLY A C 1
ATOM 806 O O . GLY A 1 106 ? 5.261 -0.723 9.538 1.00 98.31 106 GLY A O 1
ATOM 807 N N . ALA A 1 107 ? 6.023 0.933 8.232 1.00 98.44 107 ALA A N 1
ATOM 808 C CA . ALA A 1 107 ? 5.461 2.005 9.047 1.00 98.44 107 ALA A CA 1
ATOM 809 C C . ALA A 1 107 ? 3.926 1.929 9.096 1.00 98.44 107 ALA A C 1
ATOM 811 O O . ALA A 1 107 ? 3.336 2.025 10.174 1.00 98.44 107 ALA A O 1
ATOM 812 N N . MET A 1 108 ? 3.272 1.689 7.953 1.00 98.44 108 MET A N 1
ATOM 813 C CA . MET A 1 108 ? 1.820 1.487 7.903 1.00 98.44 108 MET A CA 1
ATOM 814 C C . MET A 1 108 ? 1.393 0.270 8.732 1.00 98.44 108 MET A C 1
ATOM 816 O O . MET A 1 108 ? 0.433 0.361 9.493 1.00 98.44 108 MET A O 1
ATOM 820 N N . LEU A 1 109 ? 2.112 -0.851 8.645 1.00 98.50 109 LEU A N 1
ATOM 821 C CA . LEU A 1 109 ? 1.830 -2.044 9.443 1.00 98.50 109 LEU A CA 1
ATOM 822 C C . LEU A 1 109 ? 1.929 -1.760 10.945 1.00 98.50 109 LEU A C 1
ATOM 824 O O . LEU A 1 109 ? 1.016 -2.101 11.696 1.00 98.50 109 LEU A O 1
ATOM 828 N N . VAL A 1 110 ? 3.006 -1.107 11.386 1.00 98.31 110 VAL A N 1
ATOM 829 C CA . VAL A 1 110 ? 3.206 -0.753 12.799 1.00 98.31 110 VAL A CA 1
ATOM 830 C C . VAL A 1 110 ? 2.070 0.136 13.297 1.00 98.31 110 VAL A C 1
ATOM 832 O O . VAL A 1 110 ? 1.468 -0.157 14.330 1.00 98.31 110 VAL A O 1
ATOM 835 N N . VAL A 1 111 ? 1.711 1.182 12.548 1.00 97.50 111 VAL A N 1
ATOM 836 C CA . VAL A 1 111 ? 0.594 2.061 12.924 1.00 97.50 111 VAL A CA 1
ATOM 837 C C . VAL A 1 111 ? -0.731 1.292 12.946 1.00 97.50 111 VAL A C 1
ATOM 839 O O . VAL A 1 111 ? -1.517 1.468 13.877 1.00 97.50 111 VAL A O 1
ATOM 842 N N . ALA A 1 112 ? -0.970 0.390 11.990 1.00 97.00 112 ALA A N 1
ATOM 843 C CA . ALA A 1 112 ? -2.171 -0.443 11.962 1.00 97.00 112 ALA A CA 1
ATOM 844 C C . ALA A 1 112 ? -2.274 -1.361 13.191 1.00 97.00 112 ALA A C 1
ATOM 846 O O . ALA A 1 112 ? -3.355 -1.491 13.763 1.00 97.00 112 ALA A O 1
ATOM 847 N N . LEU A 1 113 ? -1.159 -1.950 13.634 1.00 96.25 113 LEU A N 1
ATOM 848 C CA . LEU A 1 113 ? -1.101 -2.774 14.845 1.00 96.25 113 LEU A CA 1
ATOM 849 C C . LEU A 1 113 ? -1.373 -1.953 16.112 1.00 96.25 113 LEU A C 1
ATOM 851 O O . LEU A 1 113 ? -2.099 -2.418 16.989 1.00 96.25 113 LEU A O 1
ATOM 855 N N . ILE A 1 114 ? -0.854 -0.722 16.188 1.00 95.31 114 ILE A N 1
ATOM 856 C CA . ILE A 1 114 ? -1.108 0.200 17.309 1.00 95.31 114 ILE A CA 1
ATOM 857 C C . ILE A 1 114 ? -2.586 0.622 17.356 1.00 95.31 114 ILE A C 1
ATOM 859 O O . ILE A 1 114 ? -3.171 0.725 18.433 1.00 95.31 114 ILE A O 1
ATOM 863 N N . LEU A 1 115 ? -3.196 0.868 16.192 1.00 94.75 115 LEU A N 1
ATOM 864 C CA . LEU A 1 115 ? -4.582 1.332 16.055 1.00 94.75 115 LEU A CA 1
ATOM 865 C C . LEU A 1 115 ? -5.621 0.198 15.989 1.00 94.75 115 LEU A C 1
ATOM 867 O O . LEU A 1 115 ? -6.820 0.471 15.850 1.00 94.75 115 LEU A O 1
ATOM 871 N N . ARG A 1 116 ? -5.189 -1.066 16.069 1.00 91.31 116 ARG A N 1
ATOM 872 C CA . ARG A 1 116 ? -6.066 -2.237 15.985 1.00 91.31 116 ARG A CA 1
ATOM 873 C C . ARG A 1 116 ? -7.082 -2.233 17.142 1.00 91.31 116 ARG A C 1
ATOM 875 O O . ARG A 1 116 ? -6.679 -2.065 18.295 1.00 91.31 116 ARG A O 1
ATOM 882 N N . PRO A 1 117 ? -8.386 -2.470 16.884 1.00 82.69 117 PRO A N 1
ATOM 883 C CA . PRO A 1 117 ? -9.355 -2.685 17.954 1.00 82.69 117 PRO A CA 1
ATOM 884 C C . PRO A 1 117 ? -8.926 -3.844 18.839 1.00 82.69 117 PRO A C 1
ATOM 886 O O . PRO A 1 117 ? -8.536 -4.901 18.340 1.00 82.69 117 PRO A O 1
ATOM 889 N N . ARG A 1 118 ? -9.078 -3.686 20.153 1.00 79.81 118 ARG A N 1
ATOM 890 C CA . ARG A 1 118 ? -9.004 -4.840 21.047 1.00 79.81 118 ARG A CA 1
ATOM 891 C C . ARG A 1 118 ? -10.246 -5.711 20.839 1.00 79.81 118 ARG A C 1
ATOM 893 O O . ARG A 1 118 ? -11.340 -5.151 20.712 1.00 79.81 118 ARG A O 1
ATOM 900 N N . PRO A 1 119 ? -10.104 -7.048 20.807 1.00 70.88 119 PRO A N 1
ATOM 901 C CA . PRO A 1 119 ? -11.250 -7.941 20.888 1.00 70.88 119 PRO A CA 1
ATOM 902 C C . PRO A 1 119 ? -12.101 -7.552 22.099 1.00 70.88 119 PRO A C 1
ATOM 904 O O . PRO A 1 119 ? -11.561 -7.320 23.181 1.00 70.88 119 PRO A O 1
ATOM 907 N N . ARG A 1 120 ? -13.418 -7.433 21.918 1.00 66.31 120 ARG A N 1
ATOM 908 C CA . ARG A 1 120 ? -14.327 -7.382 23.066 1.00 66.31 120 ARG A CA 1
ATOM 909 C C . ARG A 1 120 ? -14.345 -8.787 23.661 1.00 66.31 120 ARG A C 1
ATOM 911 O O . ARG A 1 120 ? -14.602 -9.731 22.916 1.00 66.31 120 ARG A O 1
ATOM 918 N N . GLU A 1 121 ? -14.021 -8.927 24.944 1.00 58.72 121 GLU A N 1
ATOM 919 C CA . GLU A 1 121 ? -14.205 -10.208 25.628 1.00 58.72 121 GLU A CA 1
ATOM 920 C C . GLU A 1 121 ? -15.685 -10.610 25.550 1.00 58.72 121 GLU A C 1
ATOM 922 O O . GLU A 1 121 ? -16.552 -9.732 25.646 1.00 58.72 121 GLU A O 1
ATOM 927 N N . PRO A 1 122 ? -15.989 -11.897 25.310 1.00 62.59 122 PRO A N 1
ATOM 928 C CA . PRO A 1 122 ? -17.359 -12.373 25.366 1.00 62.59 122 PRO A CA 1
ATOM 929 C C . PRO A 1 122 ? -17.872 -12.218 26.803 1.00 62.59 122 PRO A C 1
ATOM 931 O O . PRO A 1 122 ? -17.272 -12.749 27.735 1.00 62.59 122 PRO A O 1
ATOM 934 N N . SER A 1 123 ? -18.943 -11.438 26.955 1.00 60.47 123 SER A N 1
ATOM 935 C CA . SER A 1 123 ? -19.712 -11.274 28.194 1.00 60.47 123 SER A CA 1
ATOM 936 C C . SER A 1 123 ? -20.503 -12.525 28.539 1.00 60.47 123 SER A C 1
ATOM 938 O O . SER A 1 123 ? -21.108 -13.063 27.579 1.00 60.47 123 SER A O 1
#

Secondary structure (DSSP, 8-state):
--TTHHHHHHHHHHHHHHHHHHHHHHHHSHHHHHHHHT--S--HHHHHHHHHHHHHHHHHHHHHHHHHS--HHHHHHHHHHHHHHHHHHHHS---HHHHHHHHHHHHHHHHHHHTPPPPPPP-

Solvent-accessible surface area (backbone atoms only — not comparable to full-atom values): 6645 Å² total; per-residue (Å²): 132,64,89,59,66,79,48,43,62,61,50,52,49,52,53,28,51,50,35,33,51,53,9,47,30,20,53,78,38,38,72,57,38,34,49,74,47,60,50,80,92,72,64,65,66,60,46,25,50,51,9,51,51,28,40,50,54,24,49,50,35,49,52,41,29,76,76,68,65,46,56,63,63,46,42,51,52,28,48,52,48,27,54,51,36,50,50,47,54,73,76,48,86,65,41,69,52,49,58,53,47,27,52,52,34,42,51,51,31,54,52,46,63,73,61,46,74,75,82,78,77,88,129

Sequence (123 aa):
MGRFERLRRPFVALVALHSFGVGLALVFATSWGLAFGGFTGEEPFFARQGGVFHLLVATAYWVEFERYGRMDFMILAKGAAVVFLLASLALGAPPLLVGLSALGDGAMLVVALILRPRPREPS